Protein AF-X1KGP6-F1 (afdb_monomer_lite)

Radius of gyration: 11.47 Å; chains: 1; bounding box: 24×27×22 Å

Structure (mmCIF, N/CA/C/O backbone):
data_AF-X1KGP6-F1
#
_entry.id   AF-X1KGP6-F1
#
loop_
_atom_site.group_PDB
_atom_site.id
_atom_site.type_symbol
_atom_site.label_atom_id
_atom_site.label_alt_id
_atom_site.label_comp_id
_atom_site.label_asym_id
_atom_site.label_entity_id
_atom_site.label_seq_id
_atom_site.pdbx_PDB_ins_code
_atom_site.Cartn_x
_atom_site.Cartn_y
_atom_site.Cartn_z
_atom_site.occupancy
_atom_site.B_iso_or_equiv
_atom_site.auth_seq_id
_atom_site.auth_comp_id
_atom_site.auth_asym_id
_atom_site.auth_atom_id
_atom_site.pdbx_PDB_model_num
ATOM 1 N N . MET A 1 1 ? -7.820 -10.616 10.563 1.00 87.69 1 MET A N 1
ATOM 2 C CA . MET A 1 1 ? -7.731 -9.300 9.891 1.00 87.69 1 MET A CA 1
ATOM 3 C C . MET A 1 1 ? -6.690 -8.464 10.610 1.00 87.69 1 MET A C 1
ATOM 5 O O . MET A 1 1 ? -6.779 -8.332 11.830 1.00 87.69 1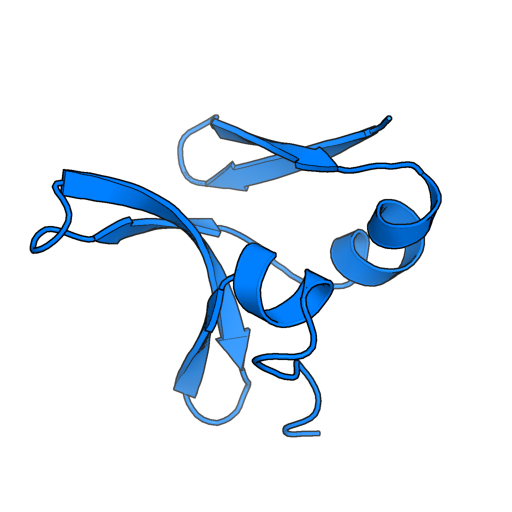 MET A O 1
ATOM 9 N N . LYS A 1 2 ? -5.755 -7.879 9.860 1.00 96.00 2 LYS A N 1
ATOM 10 C CA . LYS A 1 2 ? -4.662 -7.030 10.356 1.00 96.00 2 LYS A CA 1
ATOM 11 C C . LYS A 1 2 ? -4.596 -5.710 9.583 1.00 96.00 2 LYS A C 1
ATOM 13 O O . LYS A 1 2 ? -5.238 -5.546 8.546 1.00 96.00 2 LYS A O 1
ATOM 18 N N . GLU A 1 3 ? -3.833 -4.758 10.115 1.00 97.12 3 GLU A N 1
ATOM 19 C CA . GLU A 1 3 ? -3.656 -3.433 9.520 1.00 97.12 3 GLU A CA 1
ATOM 20 C C . GLU A 1 3 ? -2.208 -3.196 9.099 1.00 97.12 3 GLU A C 1
ATOM 22 O O . GLU A 1 3 ? -1.289 -3.409 9.886 1.00 97.12 3 GLU A O 1
ATOM 27 N N . ILE A 1 4 ? -2.018 -2.704 7.876 1.00 96.94 4 ILE A N 1
ATOM 28 C CA . ILE A 1 4 ? -0.732 -2.221 7.374 1.00 96.94 4 ILE A CA 1
ATOM 29 C C . ILE A 1 4 ? -0.761 -0.688 7.406 1.00 96.94 4 ILE A C 1
ATOM 31 O O . ILE A 1 4 ? -1.596 -0.086 6.719 1.00 96.94 4 ILE A O 1
ATOM 35 N N . PRO A 1 5 ? 0.119 -0.039 8.189 1.00 96.81 5 PRO A N 1
ATOM 36 C CA . PRO A 1 5 ? 0.242 1.411 8.184 1.00 96.81 5 PRO A CA 1
ATOM 37 C C . PRO A 1 5 ? 0.684 1.924 6.812 1.00 96.81 5 PRO A C 1
ATOM 39 O O . PRO A 1 5 ? 1.597 1.383 6.192 1.00 96.81 5 PRO A O 1
ATOM 42 N N . LEU A 1 6 ? 0.051 3.000 6.365 1.00 96.50 6 LEU A N 1
ATOM 43 C CA . LEU A 1 6 ? 0.392 3.762 5.172 1.00 96.50 6 LEU A CA 1
ATOM 44 C C . LEU A 1 6 ? 0.916 5.144 5.585 1.00 96.50 6 LEU A C 1
ATOM 46 O O . LEU A 1 6 ? 0.814 5.575 6.738 1.00 96.50 6 LEU A O 1
ATOM 50 N N . SER A 1 7 ? 1.443 5.892 4.618 1.00 91.31 7 SER A N 1
ATOM 51 C CA . SER A 1 7 ? 1.757 7.307 4.822 1.00 91.31 7 SER A CA 1
ATOM 52 C C . SER A 1 7 ? 0.508 8.128 5.190 1.00 91.31 7 SER A C 1
ATOM 54 O O . SER A 1 7 ? -0.629 7.744 4.910 1.00 91.31 7 SER A O 1
ATOM 56 N N . ASN A 1 8 ? 0.728 9.291 5.814 1.00 84.50 8 ASN A N 1
ATOM 57 C CA . ASN A 1 8 ? -0.317 10.237 6.234 1.00 84.50 8 ASN A CA 1
ATOM 58 C C . ASN A 1 8 ? -1.309 9.700 7.288 1.00 84.50 8 ASN A C 1
ATOM 60 O O . ASN A 1 8 ? -2.427 10.200 7.386 1.00 84.50 8 ASN A O 1
ATOM 64 N N . GLY A 1 9 ? -0.903 8.709 8.093 1.00 90.88 9 GLY A N 1
ATOM 65 C CA . GLY A 1 9 ? -1.712 8.183 9.203 1.00 90.88 9 GLY A CA 1
ATOM 66 C C . GLY A 1 9 ? -2.909 7.337 8.762 1.00 90.88 9 GLY A C 1
ATOM 67 O O . GLY A 1 9 ? -3.856 7.170 9.528 1.00 90.88 9 GLY A O 1
ATOM 68 N N . LEU A 1 10 ? -2.887 6.846 7.522 1.00 95.12 10 LEU A N 1
ATOM 69 C CA . LEU A 1 10 ? -3.887 5.930 6.984 1.00 95.12 10 LEU A CA 1
ATOM 70 C C . LEU A 1 10 ? -3.440 4.484 7.179 1.00 95.12 10 LEU A C 1
ATOM 72 O O . LEU A 1 10 ? -2.247 4.209 7.221 1.00 95.12 10 LEU A O 1
ATOM 76 N N . ASN A 1 11 ? -4.396 3.556 7.227 1.00 96.69 11 ASN A N 1
ATOM 77 C CA . ASN A 1 11 ? -4.128 2.128 7.384 1.00 96.69 11 ASN A CA 1
ATOM 78 C C . ASN A 1 11 ? -4.900 1.335 6.321 1.00 96.69 11 ASN A C 1
ATOM 80 O O . ASN A 1 11 ? -6.074 1.615 6.063 1.00 96.69 11 ASN A O 1
ATOM 84 N N . ALA A 1 12 ? -4.260 0.326 5.732 1.00 97.00 12 ALA A N 1
ATOM 85 C CA . ALA A 1 12 ? -4.923 -0.677 4.905 1.00 97.00 12 ALA A CA 1
ATOM 86 C C . ALA A 1 12 ? -5.331 -1.871 5.773 1.00 97.00 12 ALA A C 1
ATOM 88 O O . ALA A 1 12 ? -4.511 -2.397 6.521 1.00 97.00 12 ALA A O 1
ATOM 89 N N . LYS A 1 13 ? -6.590 -2.303 5.669 1.00 97.19 13 LYS A N 1
ATOM 90 C CA . LYS A 1 13 ? -7.089 -3.515 6.330 1.00 97.19 13 LYS A CA 1
ATOM 91 C C . LYS A 1 13 ? -6.984 -4.684 5.367 1.00 97.19 13 LYS A C 1
ATOM 93 O O . LYS A 1 13 ? -7.531 -4.606 4.271 1.00 97.19 13 LYS A O 1
ATOM 98 N N . VAL A 1 14 ? -6.317 -5.740 5.801 1.00 96.12 14 VAL A N 1
ATOM 99 C CA . VAL A 1 14 ? -6.112 -6.970 5.031 1.00 96.12 14 VAL A CA 1
ATOM 100 C C . VAL A 1 14 ? -6.467 -8.175 5.897 1.00 96.12 14 VAL A C 1
ATOM 102 O O . VAL A 1 14 ? -6.594 -8.062 7.127 1.00 96.12 14 VAL A O 1
ATOM 105 N N . ASP A 1 15 ? -6.691 -9.328 5.277 1.00 96.25 15 ASP A N 1
ATOM 106 C CA . ASP A 1 15 ? -6.821 -10.563 6.040 1.00 96.25 15 ASP A CA 1
ATOM 107 C C . ASP A 1 15 ? -5.461 -11.012 6.605 1.00 96.25 15 ASP A C 1
ATOM 109 O O . ASP A 1 15 ? -4.431 -10.359 6.424 1.00 96.25 15 ASP A O 1
ATOM 113 N N . ASP A 1 16 ? -5.479 -12.072 7.411 1.00 95.94 16 ASP A N 1
ATOM 114 C CA . ASP A 1 16 ? -4.261 -12.541 8.073 1.00 95.94 16 ASP A CA 1
ATOM 115 C C . ASP A 1 16 ? -3.316 -13.275 7.110 1.00 95.94 16 ASP A C 1
ATOM 117 O O . ASP A 1 16 ? -2.119 -13.321 7.382 1.00 95.94 16 ASP A O 1
ATOM 121 N N . GLU A 1 17 ? -3.839 -13.821 6.007 1.00 94.25 17 GLU A N 1
ATOM 122 C CA . GLU A 1 17 ? -3.077 -14.567 5.001 1.00 94.25 17 GLU A CA 1
ATOM 123 C C . GLU A 1 17 ? -2.251 -13.605 4.138 1.00 94.25 17 GLU A C 1
ATOM 125 O O . GLU A 1 17 ? -1.031 -13.749 4.033 1.00 94.25 17 GLU A O 1
ATOM 130 N N . ASP A 1 18 ? -2.890 -12.549 3.638 1.00 95.50 18 ASP A N 1
ATOM 131 C CA . ASP A 1 18 ? -2.260 -11.496 2.850 1.00 95.50 18 ASP A CA 1
ATOM 132 C C . ASP A 1 18 ? -1.261 -10.680 3.679 1.00 95.50 18 ASP A C 1
ATOM 134 O O . ASP A 1 18 ? -0.208 -10.270 3.181 1.00 95.50 18 ASP A O 1
ATOM 138 N N . TYR A 1 19 ? -1.560 -10.437 4.963 1.00 96.50 19 TYR A N 1
ATOM 139 C CA . TYR A 1 19 ? -0.732 -9.590 5.825 1.00 96.50 19 TYR A CA 1
ATOM 140 C C . TYR A 1 19 ? 0.723 -10.059 5.909 1.00 96.50 19 TYR A C 1
ATOM 142 O O . TYR A 1 19 ? 1.643 -9.240 5.827 1.00 96.50 19 TYR A O 1
ATOM 150 N N . GLU A 1 20 ? 0.950 -11.362 6.089 1.00 94.88 20 GLU A N 1
ATOM 151 C CA .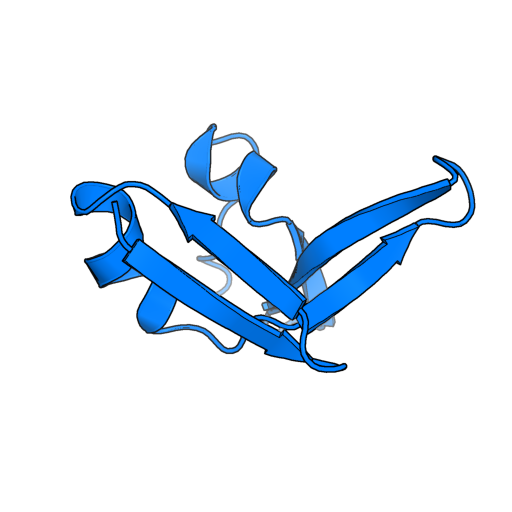 GLU A 1 20 ? 2.299 -11.914 6.282 1.00 94.88 20 GLU A CA 1
ATOM 152 C C . GLU A 1 20 ? 3.195 -11.659 5.065 1.00 94.88 20 GLU A C 1
ATOM 154 O O . GLU A 1 20 ? 4.406 -11.466 5.194 1.00 94.88 20 GLU A O 1
ATOM 159 N N . TRP A 1 21 ? 2.609 -11.617 3.871 1.00 94.94 21 TRP A N 1
ATOM 160 C CA . TRP A 1 21 ? 3.339 -11.311 2.653 1.00 94.94 21 TRP A CA 1
ATOM 161 C C . TRP A 1 21 ? 3.409 -9.807 2.367 1.00 94.94 21 TRP A C 1
ATOM 163 O O . TRP A 1 21 ? 4.503 -9.285 2.145 1.00 94.94 21 TRP A O 1
ATOM 173 N N . LEU A 1 22 ? 2.285 -9.090 2.440 1.00 96.00 22 LEU A N 1
ATOM 174 C CA . LEU A 1 22 ? 2.213 -7.658 2.135 1.00 96.00 22 LEU A CA 1
ATOM 175 C C . LEU A 1 22 ? 3.045 -6.804 3.098 1.00 96.00 22 LEU A C 1
ATOM 177 O O . LEU A 1 22 ? 3.629 -5.807 2.674 1.00 96.00 22 LEU A O 1
ATOM 181 N N . SER A 1 23 ? 3.148 -7.189 4.372 1.00 95.75 23 SER A N 1
ATOM 182 C CA . SER A 1 23 ? 3.905 -6.439 5.391 1.00 95.75 23 SER A CA 1
ATOM 183 C C . SER A 1 23 ? 5.418 -6.378 5.137 1.00 95.75 23 SER A C 1
ATOM 185 O O . SER A 1 23 ? 6.112 -5.584 5.770 1.00 95.75 23 SER A O 1
ATOM 187 N N . LYS A 1 24 ? 5.935 -7.162 4.181 1.00 94.75 24 LYS A N 1
ATOM 188 C CA . LYS A 1 24 ? 7.343 -7.132 3.747 1.00 94.75 24 LYS A CA 1
ATOM 189 C C . LYS A 1 24 ? 7.689 -5.903 2.903 1.00 94.75 24 LYS A C 1
ATOM 191 O O . LYS A 1 24 ? 8.868 -5.598 2.736 1.00 94.75 24 LYS A O 1
ATOM 196 N N . TYR A 1 25 ? 6.686 -5.216 2.362 1.00 94.50 25 TYR A N 1
ATOM 197 C CA . TYR A 1 25 ? 6.862 -4.110 1.425 1.00 94.50 25 TYR A CA 1
ATOM 198 C C . TYR A 1 25 ? 6.476 -2.775 2.066 1.00 94.50 25 TYR A C 1
ATOM 200 O O . TYR A 1 25 ? 5.624 -2.700 2.952 1.00 94.50 25 TYR A O 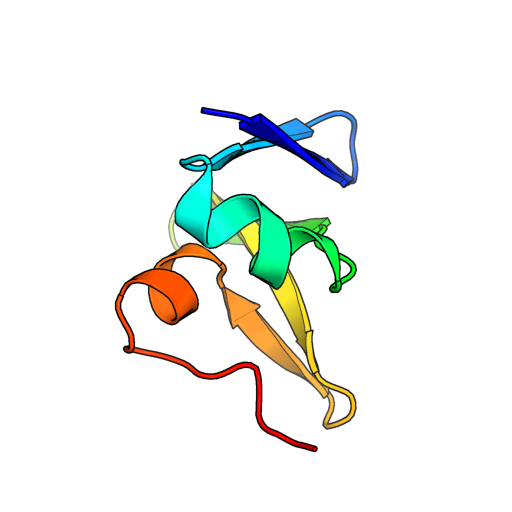1
ATOM 208 N N . SER A 1 26 ? 7.102 -1.691 1.606 1.00 93.88 26 SER A N 1
ATOM 209 C CA . SER A 1 26 ? 6.791 -0.338 2.077 1.00 93.88 26 SER A CA 1
ATOM 210 C C . SER A 1 26 ? 5.608 0.248 1.312 1.00 93.88 26 SER A C 1
ATOM 212 O O . SER A 1 26 ? 5.772 0.778 0.213 1.00 93.88 26 SER A O 1
ATOM 214 N N . TRP A 1 27 ? 4.420 0.162 1.899 1.00 97.00 27 TRP A N 1
ATOM 215 C CA . TRP A 1 27 ? 3.198 0.719 1.324 1.00 97.00 27 TRP A CA 1
ATOM 216 C C . TRP A 1 27 ? 2.993 2.185 1.714 1.00 97.00 27 TRP A C 1
ATOM 218 O O . TRP A 1 27 ? 3.329 2.616 2.816 1.00 97.00 27 TRP A O 1
ATOM 228 N N . TYR A 1 28 ? 2.392 2.958 0.815 1.00 97.62 28 TYR A N 1
ATOM 229 C CA . TYR A 1 28 ? 2.030 4.350 1.047 1.00 97.62 28 TYR A CA 1
ATOM 230 C C . TYR A 1 28 ? 0.638 4.667 0.499 1.00 97.62 28 TYR A C 1
ATOM 232 O O . TYR A 1 28 ? 0.096 3.964 -0.353 1.00 97.62 28 TYR A O 1
ATOM 240 N N . ALA A 1 29 ? 0.043 5.742 1.011 1.00 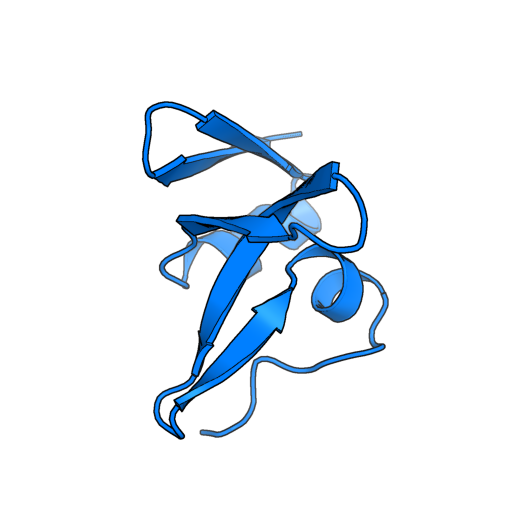97.56 29 ALA A N 1
ATOM 241 C CA . ALA A 1 29 ? -1.243 6.230 0.548 1.00 97.56 29 ALA A CA 1
ATOM 242 C C . ALA A 1 29 ? -1.057 7.049 -0.736 1.00 97.56 29 ALA A C 1
ATOM 244 O O . ALA A 1 29 ? -0.449 8.121 -0.722 1.00 97.56 29 ALA A O 1
ATOM 245 N N . TYR A 1 30 ? -1.597 6.551 -1.843 1.00 96.38 30 TYR A N 1
ATOM 246 C CA . TYR A 1 30 ? -1.586 7.212 -3.141 1.00 96.38 30 TYR A CA 1
ATOM 247 C C . TYR A 1 30 ? -2.975 7.747 -3.486 1.00 96.38 30 TYR A C 1
ATOM 249 O O . TYR A 1 30 ? -3.919 6.973 -3.620 1.00 96.38 30 TYR A O 1
ATOM 257 N N . TYR A 1 31 ? -3.103 9.064 -3.657 1.00 95.94 31 TYR A N 1
ATOM 258 C CA . TYR A 1 31 ? -4.331 9.681 -4.155 1.00 95.94 31 TYR A CA 1
ATOM 259 C C . TYR A 1 31 ? -4.348 9.679 -5.687 1.00 95.94 31 TYR A C 1
ATOM 261 O O . TYR A 1 31 ? -3.510 10.318 -6.324 1.00 95.94 31 TYR A O 1
ATOM 269 N N . ASP A 1 32 ? -5.318 8.978 -6.268 1.00 94.94 32 ASP A N 1
ATOM 270 C CA . ASP A 1 32 ? -5.607 8.988 -7.697 1.00 94.94 32 ASP A CA 1
ATOM 271 C C . ASP A 1 32 ? -6.585 10.138 -8.008 1.00 94.94 32 ASP A C 1
ATOM 273 O O . ASP A 1 32 ? -7.771 10.050 -7.658 1.00 94.94 32 ASP A O 1
ATOM 277 N N . PRO A 1 33 ? -6.132 11.215 -8.676 1.00 94.81 33 PRO A N 1
ATOM 278 C CA . PRO A 1 33 ? -6.979 12.364 -8.974 1.00 94.81 33 PRO A CA 1
ATOM 279 C C . PRO A 1 33 ? -8.038 12.074 -10.043 1.00 94.81 33 PRO A C 1
ATOM 281 O O . PRO A 1 33 ? -9.045 12.775 -10.084 1.00 94.81 33 PRO A O 1
ATOM 284 N N . GLN A 1 34 ? -7.846 11.063 -10.898 1.00 95.19 34 GLN A N 1
ATOM 285 C CA . GLN A 1 34 ? -8.818 10.712 -11.937 1.00 95.19 34 GLN A CA 1
ATOM 286 C C . GLN A 1 34 ? -10.018 9.984 -11.336 1.00 95.19 34 GLN A C 1
ATOM 288 O O . GLN A 1 34 ? -11.156 10.206 -11.746 1.00 95.19 34 GLN A O 1
ATOM 293 N N . ARG A 1 35 ? -9.765 9.121 -10.346 1.00 92.81 35 ARG A N 1
ATOM 294 C CA . ARG A 1 35 ? -10.809 8.354 -9.651 1.00 92.81 35 ARG A CA 1
ATOM 295 C C . ARG A 1 35 ? -11.309 9.026 -8.371 1.00 92.81 35 ARG A C 1
ATOM 297 O O . ARG A 1 35 ? -12.320 8.584 -7.831 1.00 92.81 35 ARG A O 1
ATOM 304 N N . GLY A 1 36 ? -10.611 10.051 -7.877 1.00 95.75 36 GLY A N 1
ATOM 305 C CA . GLY A 1 36 ? -10.935 10.745 -6.628 1.00 95.75 36 GLY A CA 1
ATOM 306 C C . GLY A 1 36 ? -10.835 9.837 -5.400 1.00 95.75 36 GLY A C 1
ATOM 307 O O . GLY A 1 36 ? -11.641 9.953 -4.479 1.00 95.75 36 GLY A O 1
ATOM 308 N N . LYS A 1 37 ? -9.902 8.877 -5.409 1.00 95.12 37 LYS A N 1
ATOM 309 C CA . LYS A 1 37 ? -9.773 7.836 -4.377 1.00 95.12 37 LYS A CA 1
ATOM 310 C C . LYS A 1 37 ? -8.327 7.668 -3.939 1.00 95.12 37 LYS A C 1
ATOM 312 O O . LYS A 1 37 ? -7.411 7.836 -4.738 1.00 95.12 37 LYS A O 1
ATOM 317 N N . THR A 1 38 ? -8.142 7.280 -2.683 1.00 95.94 38 THR A N 1
ATOM 318 C CA . THR A 1 38 ? -6.834 6.906 -2.139 1.00 95.94 38 THR A CA 1
ATOM 319 C C . THR A 1 38 ? -6.678 5.390 -2.151 1.00 95.94 38 THR A C 1
ATOM 321 O O . THR A 1 38 ? -7.580 4.674 -1.718 1.00 95.94 38 THR A O 1
ATOM 324 N N . TYR A 1 39 ? -5.528 4.913 -2.612 1.00 97.06 39 TYR A N 1
ATOM 325 C CA . TYR A 1 39 ? -5.153 3.504 -2.664 1.00 97.06 39 TYR A CA 1
ATOM 326 C C . TYR A 1 39 ? -3.890 3.260 -1.841 1.00 97.06 39 TYR A C 1
ATOM 328 O O . TYR A 1 39 ? -3.054 4.151 -1.700 1.00 97.06 39 TYR A O 1
ATOM 336 N N . ALA A 1 40 ? -3.729 2.039 -1.336 1.00 97.88 40 ALA A N 1
ATOM 337 C CA . ALA A 1 40 ? -2.429 1.571 -0.876 1.00 97.88 40 ALA A CA 1
ATOM 338 C C . ALA A 1 40 ? -1.580 1.213 -2.102 1.00 97.88 40 ALA A C 1
ATOM 340 O O . ALA A 1 40 ? -1.989 0.385 -2.920 1.00 97.88 40 ALA A O 1
ATOM 341 N N . ALA A 1 41 ? -0.430 1.862 -2.235 1.00 97.50 41 ALA A N 1
ATOM 342 C CA . ALA A 1 41 ? 0.483 1.695 -3.354 1.00 97.50 41 ALA A CA 1
ATOM 343 C C . ALA A 1 41 ? 1.906 1.420 -2.867 1.00 97.50 41 ALA A C 1
ATOM 345 O O . ALA A 1 41 ? 2.273 1.775 -1.747 1.00 97.50 41 ALA A O 1
ATOM 346 N N . HIS A 1 42 ? 2.694 0.791 -3.725 1.00 96.12 42 HIS A N 1
ATOM 347 C CA . HIS A 1 42 ? 4.121 0.574 -3.549 1.00 96.12 42 HIS A CA 1
ATOM 348 C C . HIS A 1 42 ? 4.818 0.891 -4.878 1.00 96.12 42 HIS A C 1
ATOM 350 O O . HIS A 1 42 ? 4.215 0.736 -5.939 1.00 96.12 42 HIS A O 1
ATOM 356 N N . ASP A 1 43 ? 6.057 1.375 -4.829 1.00 94.94 43 ASP A N 1
ATOM 357 C CA . ASP A 1 43 ? 6.870 1.587 -6.029 1.00 94.94 43 ASP A CA 1
ATOM 358 C C . ASP A 1 43 ? 7.917 0.474 -6.096 1.00 94.94 43 ASP A C 1
ATOM 360 O O . ASP A 1 43 ? 8.693 0.295 -5.156 1.00 94.94 43 ASP A O 1
ATOM 364 N N . THR A 1 44 ? 7.933 -0.282 -7.194 1.00 91.31 44 THR A N 1
ATOM 365 C CA . THR A 1 44 ? 8.940 -1.321 -7.425 1.00 91.31 44 THR A CA 1
ATOM 366 C C . THR A 1 44 ? 10.309 -0.680 -7.683 1.00 91.31 44 THR A C 1
ATOM 368 O O . THR A 1 44 ? 10.382 0.488 -8.085 1.00 91.31 44 THR A O 1
ATOM 371 N N . PRO A 1 45 ? 11.423 -1.419 -7.516 1.00 88.81 45 PRO A N 1
ATOM 372 C CA . PRO A 1 45 ? 12.760 -0.902 -7.821 1.00 88.81 45 PRO A CA 1
ATOM 373 C C . PRO A 1 45 ? 12.911 -0.365 -9.255 1.00 88.81 45 PRO A C 1
ATOM 375 O O . PRO A 1 45 ? 13.718 0.531 -9.493 1.00 88.81 45 PRO A O 1
ATOM 378 N N . GLY A 1 46 ? 12.106 -0.867 -10.201 1.00 88.00 46 GLY A N 1
ATOM 379 C CA . GLY A 1 46 ? 12.043 -0.385 -11.585 1.00 88.00 46 GLY A CA 1
ATOM 380 C C . GLY A 1 46 ? 11.292 0.940 -11.777 1.00 88.00 46 GLY A C 1
ATOM 381 O O . GLY A 1 46 ? 11.164 1.405 -12.907 1.00 88.00 46 GLY A O 1
ATOM 382 N N . GLY A 1 47 ? 10.777 1.551 -10.705 1.00 89.56 47 GLY A N 1
ATOM 383 C CA . GLY A 1 47 ? 10.007 2.798 -10.747 1.00 89.56 47 GLY A CA 1
ATOM 384 C C . GLY A 1 47 ? 8.542 2.617 -11.153 1.00 89.56 47 GLY A C 1
ATOM 385 O O . GLY A 1 47 ? 7.851 3.602 -11.421 1.00 89.56 47 GLY A O 1
ATOM 386 N N . ARG A 1 48 ? 8.057 1.372 -11.213 1.00 92.94 48 ARG A N 1
ATOM 387 C CA . ARG A 1 48 ? 6.661 1.055 -11.519 1.00 92.94 48 ARG A CA 1
ATOM 388 C C . ARG A 1 48 ? 5.828 1.119 -10.245 1.00 92.94 48 ARG A C 1
ATOM 390 O O . ARG A 1 48 ? 6.209 0.558 -9.225 1.00 92.94 48 ARG A O 1
ATOM 397 N N . ARG A 1 49 ? 4.668 1.770 -10.308 1.00 95.31 49 ARG A N 1
ATOM 398 C CA . ARG A 1 49 ? 3.706 1.791 -9.202 1.00 95.31 49 ARG A CA 1
ATOM 399 C C . ARG A 1 49 ? 2.775 0.592 -9.290 1.00 95.31 49 ARG A C 1
ATOM 401 O O . ARG A 1 49 ? 2.156 0.383 -10.327 1.00 95.31 49 ARG A O 1
ATOM 408 N N . VAL A 1 50 ? 2.625 -0.105 -8.176 1.00 96.44 50 VAL A N 1
ATOM 409 C CA . VAL A 1 50 ? 1.741 -1.260 -7.995 1.00 96.44 50 VAL A CA 1
ATOM 410 C C . VAL A 1 50 ? 0.723 -0.944 -6.901 1.00 96.44 50 VAL A C 1
ATOM 412 O O . VAL A 1 50 ? 1.048 -0.298 -5.899 1.00 96.44 50 VAL A O 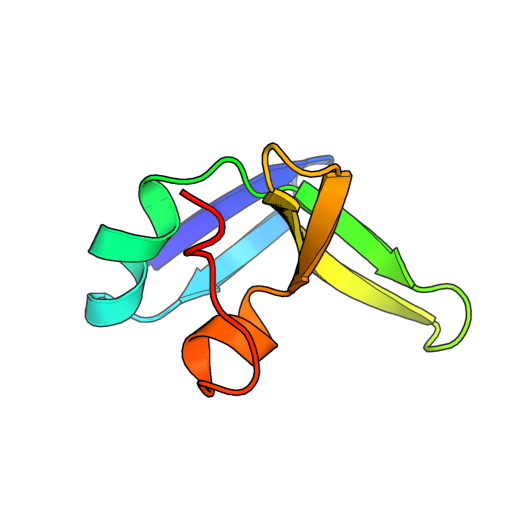1
ATOM 415 N N . LEU A 1 51 ? -0.531 -1.354 -7.096 1.00 97.38 51 LEU A N 1
ATOM 416 C CA . LEU A 1 51 ? -1.612 -1.117 -6.137 1.00 97.38 51 LEU A CA 1
ATOM 417 C C . LEU A 1 51 ? -1.895 -2.398 -5.354 1.00 97.38 51 LEU A C 1
ATOM 419 O O . LEU A 1 51 ? -2.062 -3.460 -5.941 1.00 97.38 51 LEU A O 1
ATOM 423 N N . MET A 1 52 ? -2.013 -2.293 -4.028 1.00 97.62 52 MET A N 1
ATOM 424 C CA . MET A 1 52 ? -2.181 -3.455 -3.141 1.00 97.62 52 MET A CA 1
ATOM 425 C C . MET A 1 52 ? -3.351 -4.351 -3.562 1.00 97.62 52 MET A C 1
ATOM 427 O O . MET A 1 52 ? -3.235 -5.570 -3.553 1.00 97.62 52 MET A O 1
ATOM 431 N N . HIS A 1 53 ? -4.473 -3.747 -3.957 1.00 95.94 53 HIS A N 1
ATOM 432 C CA . HIS A 1 53 ? -5.661 -4.498 -4.355 1.00 95.94 53 HIS A CA 1
ATOM 433 C C . HIS A 1 53 ? -5.474 -5.270 -5.667 1.00 95.94 53 HIS A C 1
ATOM 435 O O . HIS A 1 53 ? -5.974 -6.385 -5.771 1.00 95.94 53 HIS A O 1
ATOM 441 N N . ASP A 1 54 ? -4.746 -4.715 -6.640 1.00 96.31 54 ASP A N 1
ATOM 442 C CA . ASP A 1 54 ? -4.464 -5.402 -7.906 1.00 96.31 54 ASP A CA 1
ATOM 443 C C . ASP A 1 54 ? -3.553 -6.606 -7.668 1.00 96.31 54 ASP A C 1
ATOM 445 O O . ASP A 1 54 ? -3.756 -7.672 -8.244 1.00 96.31 54 ASP A O 1
ATOM 449 N N . VAL A 1 55 ? -2.604 -6.452 -6.747 1.00 95.88 55 VAL A N 1
ATOM 450 C CA . VAL A 1 55 ? -1.692 -7.510 -6.326 1.00 95.88 55 VAL A CA 1
ATOM 451 C C . VAL A 1 55 ? -2.442 -8.668 -5.649 1.00 95.88 55 VAL A C 1
ATOM 453 O O . VAL A 1 55 ? -2.261 -9.818 -6.039 1.00 95.88 55 VAL A O 1
ATOM 456 N N . ILE A 1 56 ? -3.335 -8.381 -4.694 1.00 95.44 56 ILE A N 1
ATOM 457 C CA . ILE A 1 56 ? -4.174 -9.405 -4.034 1.00 95.44 56 ILE A CA 1
ATOM 458 C C . ILE A 1 56 ? -5.064 -10.133 -5.057 1.00 95.44 56 ILE A C 1
ATOM 460 O O . ILE A 1 56 ? -5.270 -11.340 -4.972 1.00 95.44 56 ILE A O 1
ATOM 464 N N . MET A 1 57 ? -5.581 -9.414 -6.059 1.00 95.62 57 MET A N 1
ATOM 465 C CA . MET A 1 57 ? -6.419 -9.995 -7.114 1.00 95.62 57 MET A CA 1
ATOM 466 C C . MET A 1 57 ? -5.630 -10.730 -8.211 1.00 95.62 57 MET A C 1
ATOM 468 O O . MET A 1 57 ? -6.246 -11.275 -9.127 1.00 95.62 57 MET A O 1
ATOM 472 N N . GLY A 1 58 ? -4.293 -10.736 -8.159 1.00 94.81 58 GLY A N 1
ATOM 473 C CA . GLY A 1 58 ? -3.442 -11.310 -9.206 1.00 94.81 58 GLY A CA 1
ATOM 474 C C . GLY A 1 58 ? -3.498 -10.558 -10.543 1.00 94.81 58 GLY A C 1
ATOM 475 O O . GLY A 1 58 ? -3.168 -11.123 -11.584 1.00 94.81 58 GLY A O 1
ATOM 476 N N . LEU A 1 59 ? -3.944 -9.299 -10.530 1.00 95.50 59 LEU A N 1
ATOM 477 C CA . LEU A 1 59 ? -3.958 -8.396 -11.687 1.00 95.50 59 LEU A CA 1
ATOM 478 C C . LEU A 1 59 ? -2.618 -7.682 -11.875 1.00 95.50 59 LEU A C 1
ATOM 480 O O . LEU A 1 59 ? -2.331 -7.183 -12.963 1.00 95.50 59 LEU A O 1
ATOM 484 N N . ASP A 1 60 ? -1.815 -7.635 -10.815 1.00 94.19 60 ASP A N 1
ATOM 485 C CA . ASP A 1 60 ? -0.470 -7.087 -10.815 1.00 94.19 60 ASP A CA 1
ATOM 486 C C . ASP A 1 60 ? 0.455 -7.927 -9.916 1.00 94.19 60 ASP A C 1
ATOM 488 O O . ASP A 1 60 ? -0.001 -8.757 -9.131 1.00 94.19 60 ASP A O 1
ATOM 492 N N . THR A 1 61 ? 1.764 -7.732 -10.030 1.00 91.94 61 THR A N 1
ATOM 493 C CA . THR A 1 61 ? 2.785 -8.471 -9.288 1.00 91.94 61 THR A CA 1
ATOM 494 C C . THR A 1 61 ? 3.838 -7.537 -8.699 1.00 91.94 61 THR A C 1
ATOM 496 O O . THR A 1 61 ? 4.217 -6.532 -9.303 1.00 91.94 61 THR A O 1
ATOM 499 N N . LEU A 1 62 ? 4.324 -7.897 -7.507 1.00 88.69 62 LEU A N 1
ATOM 500 C CA . LEU A 1 62 ? 5.471 -7.267 -6.841 1.00 88.69 62 LEU A CA 1
ATOM 501 C C . LEU A 1 62 ? 6.817 -7.825 -7.343 1.00 88.69 62 LEU A C 1
ATOM 503 O O . LEU A 1 62 ? 7.878 -7.361 -6.922 1.00 88.69 62 LEU A O 1
ATOM 507 N N . GLU A 1 63 ? 6.779 -8.828 -8.220 1.00 75.94 63 GLU A N 1
ATOM 508 C CA . GLU A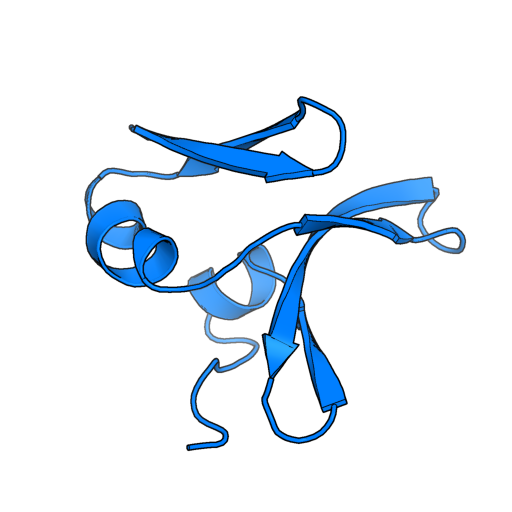 1 63 ? 7.937 -9.494 -8.810 1.00 75.94 63 GLU A CA 1
ATOM 509 C C . GLU A 1 63 ? 8.425 -8.720 -10.046 1.00 75.94 63 GLU A C 1
ATOM 511 O O . GLU A 1 63 ? 8.200 -9.117 -11.182 1.00 75.94 63 GLU A O 1
ATOM 516 N N . ASP A 1 64 ? 9.102 -7.596 -9.809 1.00 61.66 64 ASP A N 1
ATOM 517 C CA . ASP A 1 64 ? 10.093 -7.026 -10.742 1.00 61.66 64 ASP A CA 1
ATOM 518 C C . ASP A 1 64 ? 11.531 -7.282 -10.216 1.00 61.66 64 ASP A C 1
ATOM 520 O O . ASP A 1 64 ? 12.450 -6.517 -10.515 1.00 61.66 64 ASP A O 1
ATOM 524 N N . GLN A 1 65 ? 11.710 -8.297 -9.354 1.00 50.25 65 GLN A N 1
ATOM 525 C CA . GLN A 1 65 ? 13.000 -8.674 -8.749 1.00 50.25 65 GLN A CA 1
ATOM 526 C C . GLN A 1 65 ? 13.796 -9.638 -9.627 1.00 50.25 65 GLN A C 1
ATOM 528 O O . GLN A 1 65 ? 13.187 -10.597 -10.147 1.00 50.25 65 GLN A O 1
#

Organism: NCBI:txid412755

Sequence (65 aa):
MKEIPLSNGLNAKVDDEDYEWLSKYSWYAYYDPQRGKTYAAHDTPGGRRVLMHDVIMGLDTLEDQ

Foldseek 3Di:
DDWDDAPPRDIDDDDPVLCVVVNVFHWHWDQDPVVRDTFTWGQAPVRDIDTSVCCVVVVDHSPPD

Secondary structure (DSSP, 8-state):
-EEEE-GGG-EEEE-HHHHHHHTTS--EEEEETTTTEEEEEEE-TTS-EEEHHHHHTTSS-S---

pLDDT: mean 93.31, std 7.62, range [50.25, 97.88]